Protein AF-A0A9D5JKQ1-F1 (afdb_monomer)

Structure (mmCIF, N/CA/C/O backbone):
data_AF-A0A9D5JKQ1-F1
#
_entry.id   AF-A0A9D5JKQ1-F1
#
loop_
_atom_site.group_PDB
_atom_site.id
_atom_site.type_symbol
_atom_site.label_atom_id
_atom_site.label_alt_id
_atom_site.label_comp_id
_atom_site.label_asym_id
_atom_site.label_entity_id
_atom_site.label_seq_id
_atom_site.pdbx_PDB_ins_code
_atom_site.Cartn_x
_atom_site.Cartn_y
_atom_site.Cartn_z
_atom_site.occupancy
_atom_site.B_iso_or_equiv
_atom_site.auth_seq_id
_atom_site.auth_comp_id
_atom_site.auth_asym_id
_atom_site.auth_atom_id
_atom_site.pdbx_PDB_model_num
ATOM 1 N N . MET A 1 1 ? 30.388 3.862 -1.740 1.00 36.59 1 MET A N 1
ATOM 2 C CA . MET A 1 1 ? 30.230 2.813 -0.712 1.00 36.59 1 MET A CA 1
ATOM 3 C C . MET A 1 1 ? 28.826 2.248 -0.874 1.00 36.59 1 MET A C 1
ATOM 5 O O . MET A 1 1 ? 27.872 2.961 -0.604 1.00 36.59 1 MET A O 1
ATOM 9 N N . TYR A 1 2 ? 28.696 1.065 -1.478 1.00 54.53 2 TYR A N 1
ATOM 10 C CA . TYR A 1 2 ? 27.410 0.386 -1.681 1.00 54.53 2 TYR A CA 1
ATOM 11 C C . TYR A 1 2 ? 27.122 -0.502 -0.473 1.00 54.53 2 TYR A C 1
ATOM 13 O O . TYR A 1 2 ? 27.915 -1.402 -0.204 1.00 54.53 2 TYR A O 1
ATOM 21 N N . THR A 1 3 ? 25.994 -0.259 0.199 1.00 45.28 3 THR A N 1
ATOM 22 C CA . THR A 1 3 ? 25.437 -1.121 1.252 1.00 45.28 3 THR A CA 1
ATOM 23 C C . THR A 1 3 ? 23.950 -0.782 1.445 1.00 45.28 3 THR A C 1
ATOM 25 O O . THR A 1 3 ? 23.634 0.404 1.515 1.00 45.28 3 THR A O 1
ATOM 28 N N . PR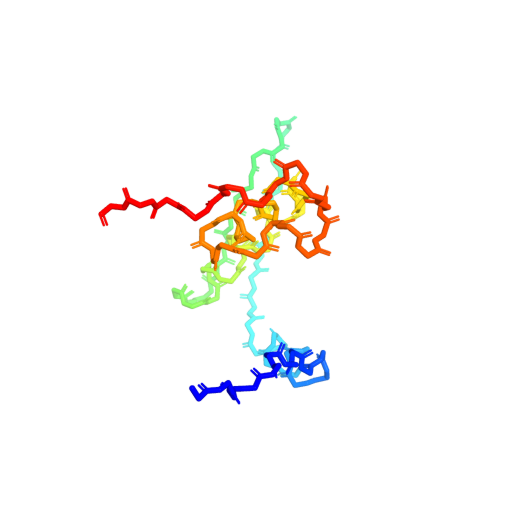O A 1 4 ? 23.044 -1.745 1.688 1.00 54.72 4 PRO A N 1
ATOM 29 C CA . PRO A 1 4 ? 22.889 -3.064 1.079 1.00 54.72 4 PRO A CA 1
ATOM 30 C C . PRO A 1 4 ? 21.463 -3.246 0.500 1.00 54.72 4 PRO A C 1
ATOM 32 O O . PRO A 1 4 ? 20.598 -2.379 0.620 1.00 54.72 4 PRO A O 1
ATOM 35 N N . ALA A 1 5 ? 21.207 -4.404 -0.114 1.00 55.56 5 ALA A N 1
ATOM 36 C CA . ALA A 1 5 ? 19.883 -4.828 -0.556 1.00 55.56 5 ALA A CA 1
ATOM 37 C C . ALA A 1 5 ? 18.827 -4.628 0.547 1.00 55.56 5 ALA A C 1
ATOM 39 O O . ALA A 1 5 ? 18.918 -5.224 1.621 1.00 55.56 5 ALA A O 1
ATOM 40 N N . ARG A 1 6 ? 17.807 -3.813 0.254 1.00 60.75 6 ARG A N 1
ATOM 41 C CA . ARG A 1 6 ? 16.586 -3.702 1.056 1.00 60.75 6 ARG A CA 1
ATOM 42 C C . ARG A 1 6 ? 15.796 -5.003 0.895 1.00 60.75 6 ARG A C 1
ATOM 44 O O . ARG A 1 6 ? 14.866 -5.086 0.099 1.00 60.75 6 ARG A O 1
ATOM 51 N N . ILE A 1 7 ? 16.232 -6.058 1.581 1.00 56.09 7 ILE A N 1
ATOM 52 C CA . ILE A 1 7 ? 15.471 -7.301 1.653 1.00 56.09 7 ILE A CA 1
ATOM 53 C C . ILE A 1 7 ? 14.316 -7.044 2.609 1.00 56.09 7 ILE A C 1
ATOM 55 O O . ILE A 1 7 ? 14.474 -6.991 3.825 1.00 56.09 7 ILE A O 1
ATOM 59 N N . HI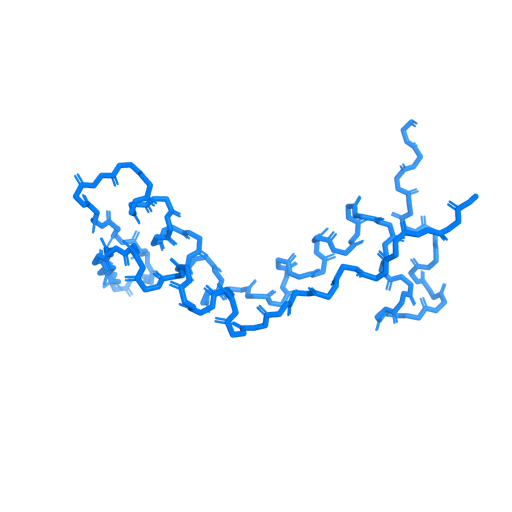S A 1 8 ? 13.154 -6.818 2.013 1.00 69.06 8 HIS A N 1
ATOM 60 C CA . HIS A 1 8 ? 11.876 -6.843 2.691 1.00 69.06 8 HIS A CA 1
ATOM 61 C C . HIS A 1 8 ? 11.597 -8.292 3.087 1.00 69.06 8 HIS A C 1
ATOM 63 O O . HIS A 1 8 ? 11.124 -9.072 2.261 1.00 69.06 8 HIS A O 1
ATOM 69 N N . ASP A 1 9 ? 11.955 -8.679 4.316 1.00 85.19 9 ASP A N 1
ATOM 70 C CA . ASP A 1 9 ? 11.532 -9.977 4.833 1.00 85.19 9 ASP A CA 1
ATOM 71 C C . ASP A 1 9 ? 10.007 -9.988 4.913 1.00 85.19 9 ASP A C 1
ATOM 73 O O . ASP A 1 9 ? 9.398 -9.272 5.713 1.00 85.19 9 ASP A O 1
ATOM 77 N N . LYS A 1 10 ? 9.402 -10.807 4.054 1.00 83.88 10 LYS A N 1
ATOM 78 C CA . LYS A 1 10 ? 7.956 -10.955 3.987 1.00 83.88 10 LYS A CA 1
ATOM 79 C C . LYS A 1 10 ? 7.404 -11.387 5.344 1.00 83.88 10 LYS A C 1
ATOM 81 O O . LYS A 1 10 ? 6.385 -10.857 5.763 1.00 83.88 10 LYS A O 1
ATOM 86 N N . SER A 1 11 ? 8.099 -12.277 6.059 1.00 86.00 11 SER A N 1
ATOM 87 C CA . SER A 1 11 ? 7.605 -12.806 7.335 1.00 86.00 11 SER A CA 1
ATOM 88 C C . SER A 1 11 ? 7.468 -11.710 8.400 1.00 86.00 11 SER A C 1
ATOM 90 O O . SER A 1 11 ? 6.448 -11.626 9.085 1.00 86.00 11 SER A O 1
ATOM 92 N N . ALA A 1 12 ? 8.453 -10.810 8.485 1.00 87.25 12 ALA A N 1
ATOM 93 C CA . ALA A 1 12 ? 8.433 -9.670 9.395 1.00 87.25 12 ALA A CA 1
ATOM 94 C C . ALA A 1 12 ? 7.371 -8.621 9.016 1.00 87.25 12 ALA A C 1
ATOM 96 O O . ALA A 1 12 ? 6.759 -8.008 9.898 1.00 87.25 12 ALA A O 1
ATOM 97 N N . ILE A 1 13 ? 7.139 -8.414 7.716 1.00 85.44 13 ILE A N 1
ATOM 98 C CA . ILE A 1 13 ? 6.097 -7.507 7.216 1.00 85.44 13 ILE A CA 1
ATOM 99 C C . ILE A 1 13 ? 4.713 -8.072 7.527 1.00 85.44 13 ILE A C 1
ATOM 101 O O . ILE A 1 13 ? 3.900 -7.356 8.105 1.00 85.44 13 ILE A O 1
ATOM 105 N N . ASP A 1 14 ? 4.477 -9.353 7.239 1.00 87.12 14 ASP A N 1
ATOM 106 C CA . ASP A 1 14 ? 3.214 -10.036 7.527 1.00 87.12 14 ASP A CA 1
ATOM 107 C C . ASP A 1 14 ? 2.909 -9.986 9.036 1.00 87.12 14 ASP A C 1
ATOM 109 O O . ASP A 1 14 ? 1.811 -9.606 9.442 1.00 87.12 14 ASP A O 1
ATOM 113 N N . ALA A 1 15 ? 3.904 -10.248 9.891 1.00 88.56 15 ALA A N 1
ATOM 114 C CA . ALA A 1 15 ? 3.756 -10.150 11.347 1.00 88.56 15 ALA A CA 1
ATOM 115 C C . ALA A 1 15 ? 3.433 -8.726 11.841 1.00 88.56 15 ALA A C 1
ATOM 117 O O . ALA A 1 15 ? 2.800 -8.549 12.884 1.00 88.56 15 ALA A O 1
ATOM 118 N N . THR A 1 16 ? 3.877 -7.697 11.115 1.00 87.56 16 THR A N 1
ATOM 119 C CA . THR A 1 16 ? 3.567 -6.299 11.437 1.00 87.56 16 THR A CA 1
ATOM 120 C C 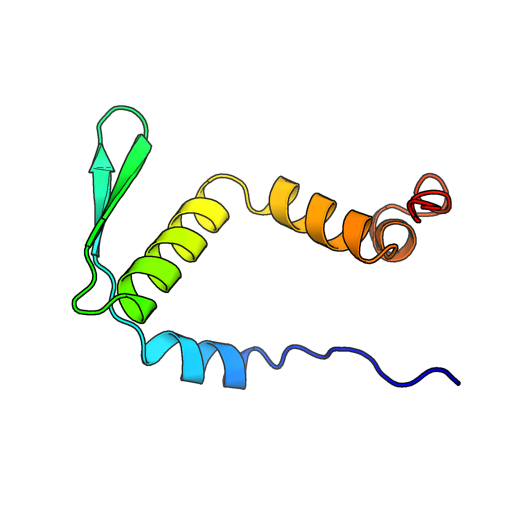. THR A 1 16 ? 2.191 -5.899 10.910 1.00 87.56 16 THR A C 1
ATOM 122 O O . THR A 1 16 ? 1.465 -5.202 11.612 1.00 87.56 16 THR A O 1
ATOM 125 N N . ALA A 1 17 ? 1.807 -6.378 9.726 1.00 87.50 17 ALA A N 1
ATOM 126 C CA . ALA A 1 17 ? 0.520 -6.102 9.094 1.00 87.50 17 ALA A CA 1
ATOM 127 C C . ALA A 1 17 ? -0.665 -6.594 9.940 1.00 87.50 17 ALA A C 1
ATOM 129 O O . ALA A 1 17 ? -1.652 -5.880 10.067 1.00 87.50 17 ALA A O 1
ATOM 130 N N . VAL A 1 18 ? -0.531 -7.752 10.601 1.00 89.56 18 VAL A N 1
ATOM 131 C CA . VAL A 1 18 ? -1.563 -8.327 11.494 1.00 89.56 18 VAL A CA 1
ATOM 132 C C . VAL A 1 18 ? -1.921 -7.410 12.676 1.00 89.56 18 VAL A C 1
ATOM 134 O O . VAL A 1 18 ? -2.955 -7.594 13.312 1.00 89.56 18 VAL A O 1
ATOM 137 N N . LYS A 1 19 ? -1.088 -6.411 12.995 1.00 91.44 19 LYS A N 1
ATOM 138 C CA . LYS A 1 19 ? -1.358 -5.462 14.085 1.00 91.44 19 LYS A CA 1
ATOM 139 C C . LYS A 1 19 ? -2.409 -4.411 13.734 1.00 91.44 19 LYS A C 1
ATOM 141 O O . LYS A 1 19 ? -2.916 -3.781 14.657 1.00 91.44 19 LYS A O 1
ATOM 146 N N . TYR A 1 20 ? -2.681 -4.199 12.449 1.00 92.75 20 TYR A N 1
ATOM 147 C CA . TYR A 1 20 ? -3.616 -3.185 11.978 1.00 92.75 20 TYR A CA 1
ATOM 148 C C . TYR A 1 20 ? -4.949 -3.828 11.607 1.00 92.75 20 TYR A C 1
ATOM 150 O O . TYR A 1 20 ? -4.974 -4.878 10.965 1.00 92.75 20 TYR A O 1
ATOM 158 N N . ASP A 1 21 ? -6.050 -3.185 11.987 1.00 93.75 21 ASP A N 1
ATOM 159 C CA . ASP A 1 21 ? -7.403 -3.673 11.695 1.00 93.75 21 ASP A CA 1
ATOM 160 C C . ASP A 1 21 ? -8.245 -2.588 11.019 1.00 93.75 21 ASP A C 1
ATOM 162 O O . ASP A 1 21 ? -8.637 -1.595 11.637 1.00 93.75 21 ASP A O 1
ATOM 166 N N . ALA A 1 22 ? -8.516 -2.781 9.728 1.00 94.00 22 ALA A N 1
ATOM 167 C CA . ALA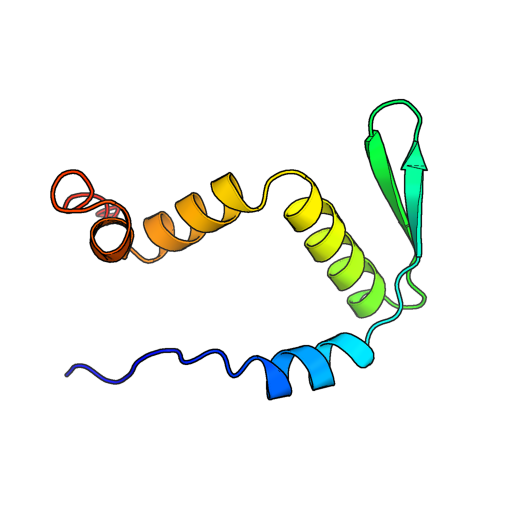 A 1 22 ? -9.266 -1.844 8.905 1.00 94.00 22 ALA A CA 1
ATOM 168 C C . ALA A 1 22 ? -10.374 -2.560 8.135 1.00 94.00 22 ALA A C 1
ATOM 170 O O . ALA A 1 22 ? -10.149 -3.563 7.456 1.00 94.00 22 ALA A O 1
ATOM 171 N N . ARG A 1 23 ? -11.579 -1.993 8.179 1.00 95.62 23 ARG A N 1
ATOM 172 C CA . ARG A 1 23 ? -12.721 -2.450 7.393 1.00 95.62 23 ARG A CA 1
ATOM 173 C C . ARG A 1 23 ? -12.840 -1.613 6.128 1.00 95.62 23 ARG A C 1
ATOM 175 O O . ARG A 1 23 ? -13.041 -0.404 6.204 1.00 95.62 23 ARG A O 1
ATOM 182 N N . ILE A 1 24 ? -12.783 -2.268 4.974 1.00 95.62 24 ILE A N 1
ATOM 183 C CA . ILE A 1 24 ? -12.911 -1.629 3.661 1.00 95.62 24 ILE A CA 1
ATOM 184 C C . ILE A 1 24 ? -14.243 -2.056 3.044 1.00 95.62 24 ILE A C 1
ATOM 186 O O . ILE A 1 24 ? -14.539 -3.246 2.948 1.00 95.62 24 ILE A O 1
ATOM 190 N N . ILE A 1 25 ? -15.067 -1.087 2.653 1.00 95.38 25 ILE A N 1
ATOM 191 C CA . ILE A 1 25 ? -16.339 -1.310 1.963 1.00 95.38 25 ILE A CA 1
ATOM 192 C C . ILE A 1 25 ? -16.233 -0.666 0.584 1.00 95.38 25 ILE A C 1
ATOM 194 O O . ILE A 1 25 ? -16.014 0.537 0.483 1.00 95.38 25 ILE A O 1
ATOM 198 N N . ARG A 1 26 ? -16.379 -1.466 -0.472 1.00 94.50 26 ARG A N 1
ATOM 199 C CA . ARG A 1 26 ? -16.389 -0.991 -1.861 1.00 94.50 26 ARG A CA 1
ATOM 200 C C . ARG A 1 26 ? -17.816 -0.629 -2.261 1.00 94.50 26 ARG A C 1
ATOM 202 O O . ARG A 1 26 ? -18.739 -1.400 -1.992 1.00 94.50 26 ARG A O 1
ATOM 209 N N . ASP A 1 27 ? -17.995 0.528 -2.883 1.00 93.44 27 ASP A N 1
ATOM 210 C CA . ASP A 1 27 ? -19.280 0.915 -3.464 1.00 93.44 27 ASP A CA 1
ATOM 211 C C . ASP A 1 27 ? -19.487 0.330 -4.877 1.00 93.44 27 ASP A C 1
ATOM 213 O O . ASP A 1 27 ? -18.668 -0.436 -5.389 1.00 93.44 27 ASP A O 1
ATOM 217 N N . ALA A 1 28 ? -20.602 0.686 -5.522 1.00 93.56 28 ALA A N 1
ATOM 218 C CA . ALA A 1 28 ? -20.937 0.210 -6.866 1.00 93.56 28 ALA A CA 1
ATOM 219 C C . ALA A 1 28 ? -20.004 0.743 -7.974 1.00 93.56 28 ALA A C 1
ATOM 221 O O . ALA A 1 28 ? -19.985 0.186 -9.070 1.00 93.56 28 ALA A O 1
ATOM 222 N N . TRP A 1 29 ? -19.241 1.803 -7.701 1.00 90.06 29 TRP A N 1
ATOM 223 C CA . TRP A 1 29 ? -18.276 2.407 -8.621 1.00 90.06 29 TRP A CA 1
ATOM 224 C C . TRP A 1 29 ? -16.828 2.012 -8.293 1.00 90.06 29 TRP A C 1
ATOM 226 O O . TRP A 1 29 ? -15.903 2.491 -8.946 1.00 90.06 29 TRP A O 1
ATOM 236 N N . GLY A 1 30 ? -16.625 1.126 -7.312 1.00 86.88 30 GLY A N 1
ATOM 237 C CA . GLY A 1 30 ? -15.315 0.634 -6.887 1.00 86.88 30 GLY A CA 1
ATOM 238 C C . GLY A 1 30 ? -14.592 1.529 -5.876 1.00 86.88 30 GLY A C 1
ATOM 239 O O . GLY A 1 30 ? -13.478 1.192 -5.467 1.00 86.88 30 GLY A O 1
ATOM 240 N N . MET A 1 31 ? -15.207 2.627 -5.425 1.00 91.75 31 MET A N 1
ATOM 241 C CA . MET A 1 31 ? -14.609 3.526 -4.438 1.00 91.75 31 MET A CA 1
ATOM 242 C C . MET A 1 31 ? -14.553 2.844 -3.069 1.00 91.75 31 MET A C 1
ATOM 244 O O . MET A 1 31 ? -15.522 2.241 -2.602 1.00 91.75 31 MET A O 1
ATOM 248 N N . ALA A 1 32 ? -13.387 2.926 -2.429 1.00 95.06 32 ALA A N 1
ATOM 249 C CA . ALA A 1 32 ? -13.141 2.323 -1.129 1.00 95.06 32 ALA A CA 1
ATOM 250 C C . ALA A 1 32 ? -13.529 3.279 0.009 1.00 95.06 32 ALA A C 1
ATOM 252 O O . ALA A 1 32 ? -12.911 4.324 0.210 1.00 95.06 32 ALA A O 1
ATOM 253 N N . HIS A 1 33 ? -14.517 2.882 0.806 1.00 94.69 33 HIS A N 1
ATOM 254 C CA . HIS A 1 33 ? -14.817 3.481 2.102 1.00 94.69 33 HIS A CA 1
ATOM 255 C C . HIS A 1 33 ? -14.064 2.716 3.195 1.00 94.69 33 HIS A C 1
ATOM 257 O O . HIS A 1 33 ? -14.383 1.560 3.481 1.00 94.69 33 HIS A O 1
ATOM 263 N N . ILE A 1 34 ? -13.054 3.349 3.793 1.00 95.88 34 ILE A N 1
ATOM 264 C CA . ILE A 1 34 ? -12.167 2.724 4.783 1.00 95.88 34 ILE A CA 1
ATOM 265 C C . ILE A 1 34 ? -12.537 3.198 6.188 1.00 95.88 34 ILE A C 1
ATOM 267 O O . ILE A 1 34 ? -12.652 4.396 6.441 1.00 95.88 34 ILE A O 1
ATO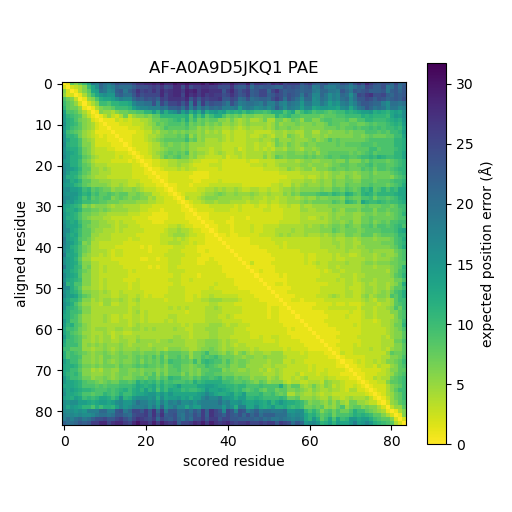M 271 N N . PHE A 1 35 ? -12.676 2.250 7.108 1.00 95.69 35 PHE A N 1
ATOM 272 C CA . PHE A 1 35 ? -12.978 2.492 8.513 1.00 95.69 35 PHE A CA 1
ATOM 273 C C . PHE A 1 35 ? -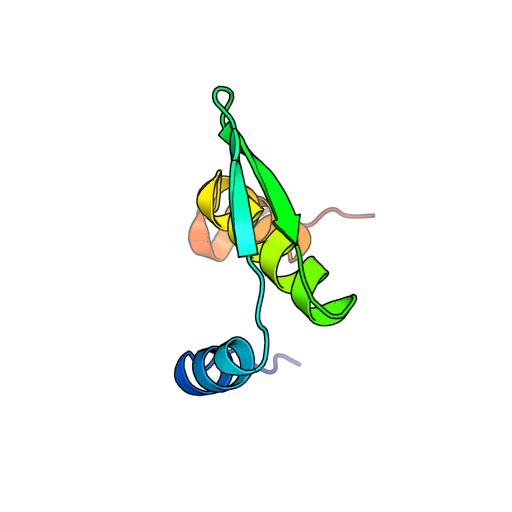11.951 1.771 9.388 1.00 95.69 35 PHE A C 1
ATOM 275 O O . PHE A 1 35 ? -11.902 0.542 9.395 1.00 95.69 35 PHE A O 1
ATOM 282 N N . GLY A 1 36 ? -11.149 2.522 10.139 1.00 94.25 36 GLY A N 1
ATOM 283 C CA . GLY A 1 36 ? -10.269 1.998 11.184 1.00 94.25 36 GLY A CA 1
ATOM 284 C C . GLY A 1 36 ? -10.641 2.567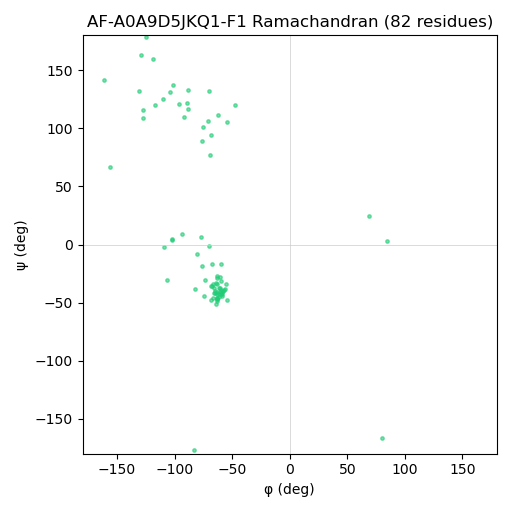 12.551 1.00 94.25 36 GLY A C 1
ATOM 285 O O . GLY A 1 36 ? -11.295 3.606 12.652 1.00 94.25 36 GLY A O 1
ATOM 286 N N . LYS A 1 37 ? -10.230 1.884 13.625 1.00 95.75 37 LYS A N 1
ATOM 287 C CA . LYS A 1 37 ? -10.421 2.386 14.998 1.00 95.75 37 LYS A CA 1
ATOM 288 C C . LYS A 1 37 ? -9.466 3.538 15.318 1.00 95.75 37 LYS A C 1
ATOM 290 O O . LYS A 1 37 ? -9.796 4.401 16.129 1.00 95.75 37 LYS A O 1
ATOM 295 N N . THR A 1 38 ? -8.285 3.526 14.707 1.00 95.62 38 THR A N 1
ATOM 296 C CA . THR A 1 38 ? -7.241 4.537 14.877 1.00 95.62 38 THR A CA 1
ATOM 297 C C . THR A 1 38 ? -6.742 5.047 13.520 1.00 95.62 38 THR A C 1
ATOM 299 O O . THR A 1 38 ? -6.964 4.410 12.483 1.00 95.62 38 THR A O 1
ATOM 302 N N . ASP A 1 39 ? -6.059 6.195 13.505 1.00 94.69 39 ASP A N 1
ATOM 303 C CA . ASP A 1 39 ? -5.478 6.755 12.275 1.00 94.69 39 ASP A CA 1
ATOM 304 C C . ASP A 1 39 ? -4.466 5.802 11.605 1.00 94.69 39 ASP A C 1
ATOM 306 O O . ASP A 1 39 ? -4.521 5.668 10.377 1.00 94.69 39 ASP A O 1
ATOM 310 N N . PRO A 1 40 ? -3.585 5.086 12.346 1.00 94.56 40 PRO A N 1
ATOM 311 C CA . PRO A 1 40 ? -2.719 4.065 11.755 1.00 94.56 40 PRO A CA 1
ATOM 312 C C . PRO A 1 40 ? -3.484 2.939 11.056 1.00 94.56 40 PRO A C 1
ATOM 314 O O . PRO A 1 40 ? -3.117 2.566 9.944 1.00 94.56 40 PRO A O 1
ATOM 317 N N . ASP A 1 41 ? -4.565 2.441 11.661 1.00 94.19 41 ASP A N 1
ATOM 318 C CA . ASP A 1 41 ? -5.394 1.389 11.064 1.00 94.19 41 ASP A CA 1
ATOM 319 C C . ASP A 1 41 ? -6.046 1.870 9.763 1.00 94.19 41 ASP A C 1
ATOM 321 O O . ASP A 1 41 ? -5.978 1.214 8.724 1.00 94.19 41 ASP A O 1
ATOM 325 N N . THR A 1 42 ? -6.631 3.070 9.796 1.00 95.31 42 THR A N 1
ATOM 326 C CA . THR A 1 42 ? -7.289 3.666 8.626 1.00 95.31 42 THR A CA 1
ATOM 327 C C . THR A 1 42 ? -6.285 3.920 7.498 1.00 95.31 42 THR A C 1
ATOM 329 O O . THR A 1 42 ? -6.564 3.629 6.335 1.00 95.31 42 THR A O 1
ATOM 332 N N . SER A 1 43 ? -5.083 4.396 7.834 1.00 95.06 43 SER A N 1
ATOM 333 C CA . SER A 1 43 ? -4.000 4.625 6.869 1.00 95.06 43 SER A CA 1
ATOM 334 C C . SER A 1 43 ? -3.501 3.319 6.244 1.00 95.06 43 SER A C 1
ATOM 336 O O . SER A 1 43 ? -3.212 3.278 5.047 1.00 95.06 43 SER A O 1
ATOM 338 N N . PHE A 1 44 ? -3.438 2.239 7.029 1.00 94.31 44 PHE A N 1
ATOM 339 C CA . PHE A 1 44 ? -3.104 0.909 6.524 1.00 94.31 44 PHE A CA 1
ATOM 340 C C . PHE A 1 44 ? -4.155 0.411 5.520 1.00 94.31 44 PHE A C 1
ATOM 342 O O . PHE A 1 44 ? -3.797 -0.010 4.419 1.00 94.31 44 PHE A O 1
ATOM 349 N N . GLY A 1 45 ? -5.449 0.541 5.840 1.00 94.25 45 GLY A N 1
ATOM 350 C CA . GLY A 1 45 ? -6.542 0.178 4.928 1.00 94.25 45 GLY A CA 1
ATOM 351 C C . GLY A 1 45 ? -6.575 1.009 3.636 1.00 94.25 45 GLY A C 1
ATOM 352 O O . GLY A 1 45 ? -6.880 0.484 2.562 1.00 94.25 45 GLY A O 1
ATOM 353 N N . LEU A 1 46 ? -6.196 2.289 3.708 1.00 95.00 46 LEU A N 1
ATOM 354 C CA . LEU A 1 46 ? -6.027 3.142 2.529 1.00 95.00 46 LEU A CA 1
ATOM 355 C C . LEU A 1 46 ? -4.910 2.635 1.615 1.00 95.00 46 LEU A C 1
ATOM 357 O O . LEU A 1 46 ? -5.111 2.500 0.412 1.00 95.00 46 LEU A O 1
ATOM 361 N N . GLY A 1 47 ? -3.741 2.325 2.178 1.00 94.06 47 GLY A N 1
ATOM 362 C CA . GLY A 1 47 ? -2.637 1.758 1.404 1.00 94.06 47 GLY A CA 1
ATOM 363 C C . GLY A 1 47 ? -3.005 0.416 0.769 1.00 94.06 47 GLY A C 1
ATOM 364 O O . GLY A 1 47 ? -2.680 0.180 -0.393 1.00 94.06 47 GLY A O 1
ATOM 365 N N . TYR A 1 48 ? -3.722 -0.436 1.508 1.00 93.69 48 TYR A N 1
ATOM 366 C CA . TYR A 1 48 ? -4.155 -1.747 1.028 1.00 93.69 48 TYR A CA 1
ATOM 367 C C . TYR A 1 48 ? -5.134 -1.642 -0.148 1.00 93.69 48 TYR A C 1
ATOM 369 O O . TYR A 1 48 ? -4.875 -2.218 -1.199 1.00 93.69 48 TYR A O 1
ATOM 377 N N . SER A 1 49 ? -6.203 -0.850 -0.016 1.00 95.31 49 SER A N 1
ATOM 378 C CA . SER A 1 49 ? -7.173 -0.641 -1.107 1.00 95.31 49 SER A CA 1
ATOM 379 C C . SER A 1 49 ? -6.540 -0.035 -2.363 1.00 95.31 49 SER A C 1
ATOM 381 O O . SER A 1 49 ? -6.840 -0.472 -3.470 1.00 95.31 49 SER A O 1
ATOM 383 N N . HIS A 1 50 ? -5.606 0.908 -2.207 1.00 94.31 50 HIS A N 1
ATOM 384 C CA . HIS A 1 50 ? -4.873 1.487 -3.336 1.00 94.31 50 HIS A CA 1
ATOM 385 C C . HIS A 1 50 ? -3.989 0.440 -4.039 1.00 94.31 50 HIS A C 1
ATOM 387 O O . HIS A 1 50 ? -3.922 0.399 -5.266 1.00 94.31 50 HIS A O 1
ATOM 393 N N . ALA A 1 51 ? -3.329 -0.436 -3.274 1.00 94.00 51 ALA A N 1
ATOM 394 C CA . ALA A 1 51 ? -2.532 -1.523 -3.834 1.00 94.00 51 ALA A CA 1
ATOM 395 C C . ALA A 1 51 ? -3.391 -2.580 -4.549 1.00 94.00 51 ALA A C 1
ATOM 397 O O . ALA A 1 51 ? -2.956 -3.110 -5.568 1.00 94.00 51 ALA A O 1
ATOM 398 N N . GLU A 1 52 ? -4.596 -2.875 -4.056 1.00 92.62 52 GLU A N 1
ATOM 399 C CA . GLU A 1 52 ? -5.538 -3.753 -4.760 1.00 92.62 52 GLU A CA 1
ATOM 400 C C . GLU A 1 52 ? -5.955 -3.192 -6.126 1.00 92.62 52 GLU A C 1
ATOM 402 O O . GLU A 1 52 ? -6.095 -3.964 -7.073 1.00 92.62 52 GLU A O 1
ATOM 407 N N . ASP A 1 53 ? -6.133 -1.871 -6.231 1.00 94.00 53 ASP A N 1
ATOM 408 C CA . ASP A 1 53 ? -6.646 -1.232 -7.447 1.00 94.00 53 ASP A CA 1
ATOM 409 C C . ASP A 1 53 ? -5.605 -1.182 -8.570 1.00 94.00 53 ASP A C 1
ATOM 411 O O . ASP A 1 53 ? -5.925 -1.483 -9.720 1.00 94.00 53 ASP A O 1
ATOM 415 N N . ASP A 1 54 ? -4.359 -0.812 -8.257 1.00 95.00 54 ASP A N 1
ATOM 416 C CA . ASP A 1 54 ? -3.297 -0.725 -9.264 1.00 95.00 54 ASP A CA 1
ATOM 417 C C . ASP A 1 54 ? -1.885 -0.861 -8.672 1.00 95.00 54 ASP A C 1
ATOM 419 O O . ASP A 1 54 ? -1.055 0.057 -8.691 1.00 95.00 54 ASP A O 1
ATOM 423 N N . TRP A 1 55 ? -1.575 -2.054 -8.157 1.00 94.06 55 TRP A N 1
ATOM 424 C CA . TRP A 1 55 ? -0.227 -2.355 -7.668 1.00 94.06 55 TRP A CA 1
ATOM 425 C C . TRP A 1 55 ? 0.861 -2.140 -8.730 1.00 94.06 55 TRP A C 1
ATOM 427 O O . TRP A 1 55 ? 1.961 -1.680 -8.411 1.00 94.06 55 TRP A O 1
ATOM 437 N N . ALA A 1 56 ? 0.583 -2.476 -9.993 1.00 93.31 56 ALA A N 1
ATOM 438 C CA . ALA A 1 56 ? 1.581 -2.439 -11.057 1.00 93.31 56 ALA A CA 1
ATOM 439 C C . ALA A 1 56 ? 2.095 -1.012 -11.288 1.00 93.31 56 ALA A C 1
ATOM 441 O O . ALA A 1 56 ? 3.311 -0.794 -11.334 1.00 93.31 56 ALA A O 1
ATOM 442 N N . THR A 1 57 ? 1.188 -0.038 -11.358 1.00 92.88 57 THR A N 1
ATOM 443 C CA . THR A 1 57 ? 1.551 1.371 -11.518 1.00 92.88 57 THR A CA 1
ATOM 444 C C . THR A 1 57 ? 2.278 1.903 -10.290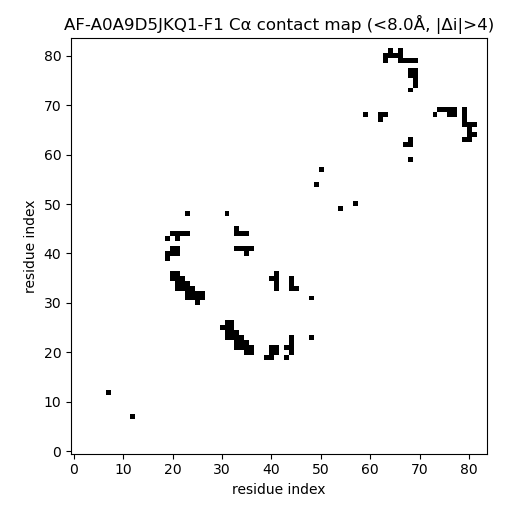 1.00 92.88 57 THR A C 1
ATOM 446 O O . THR A 1 57 ? 3.341 2.514 -10.435 1.00 92.88 57 THR A O 1
ATOM 449 N N . ILE A 1 58 ? 1.783 1.620 -9.078 1.00 92.75 58 ILE A N 1
ATOM 450 C CA . ILE A 1 58 ? 2.448 2.033 -7.828 1.00 92.75 58 ILE A CA 1
ATOM 451 C C . ILE A 1 58 ? 3.894 1.535 -7.809 1.00 92.75 58 ILE A C 1
ATOM 453 O O . ILE A 1 58 ? 4.824 2.301 -7.547 1.00 92.75 58 ILE A O 1
ATOM 457 N N . GLN A 1 59 ? 4.102 0.261 -8.138 1.00 91.00 59 GLN A N 1
ATOM 458 C CA . GLN A 1 59 ? 5.422 -0.350 -8.145 1.00 91.00 59 GLN A CA 1
ATOM 459 C C . GLN A 1 59 ? 6.365 0.339 -9.148 1.00 91.00 59 GLN A C 1
ATOM 461 O O . GLN A 1 59 ? 7.522 0.607 -8.815 1.00 91.00 59 GLN A O 1
ATOM 466 N N . ILE A 1 60 ? 5.882 0.666 -10.351 1.00 90.44 60 ILE A N 1
ATOM 467 C CA . ILE A 1 60 ? 6.662 1.386 -11.370 1.00 90.44 60 ILE A CA 1
ATOM 468 C C . ILE A 1 60 ? 7.075 2.773 -10.863 1.00 90.44 60 ILE A C 1
ATOM 470 O O . ILE A 1 60 ? 8.242 3.148 -10.989 1.00 90.44 60 ILE A O 1
ATOM 474 N N . PHE A 1 61 ? 6.155 3.520 -10.251 1.00 89.38 61 PHE A N 1
ATOM 475 C CA . PHE A 1 61 ? 6.454 4.851 -9.722 1.00 89.38 61 PHE A CA 1
ATOM 476 C C . PHE A 1 61 ? 7.445 4.810 -8.560 1.00 89.38 61 PHE A C 1
ATOM 478 O O . PHE A 1 61 ? 8.381 5.608 -8.530 1.00 89.38 61 PHE A O 1
ATOM 485 N N . VAL A 1 62 ? 7.303 3.858 -7.634 1.00 89.19 62 VAL A N 1
ATOM 486 C CA . VAL A 1 62 ? 8.257 3.685 -6.527 1.00 89.19 62 VAL A CA 1
ATOM 487 C C . VAL A 1 62 ? 9.665 3.403 -7.060 1.00 89.19 62 VAL A C 1
ATOM 489 O O . VAL A 1 62 ? 10.631 3.995 -6.578 1.00 89.19 62 VAL A O 1
ATOM 492 N N . GLN A 1 63 ? 9.791 2.548 -8.079 1.00 87.19 63 GLN A N 1
ATOM 493 C CA . GLN A 1 63 ? 11.074 2.252 -8.723 1.00 87.19 63 GLN A CA 1
ATOM 494 C C . GLN A 1 63 ? 11.659 3.478 -9.436 1.00 87.19 63 GLN A C 1
ATOM 496 O O . GLN A 1 63 ? 12.856 3.741 -9.305 1.00 87.19 63 GLN A O 1
ATOM 501 N N . ALA A 1 64 ? 10.827 4.250 -10.141 1.00 87.06 64 ALA A N 1
ATOM 502 C CA . ALA A 1 64 ? 11.243 5.470 -10.830 1.00 87.06 64 ALA A CA 1
ATOM 503 C C . ALA A 1 64 ? 11.745 6.544 -9.866 1.00 87.06 64 ALA A C 1
ATOM 505 O O . ALA A 1 64 ? 12.828 7.088 -10.067 1.00 87.06 64 ALA A O 1
ATOM 506 N N . LEU A 1 65 ? 11.021 6.782 -8.772 1.00 85.94 65 LEU A N 1
ATOM 507 C CA . LEU A 1 65 ? 11.420 7.739 -7.738 1.00 85.94 65 LEU A CA 1
ATOM 508 C C . LEU A 1 65 ? 12.717 7.327 -7.029 1.00 85.94 65 LEU A C 1
ATOM 510 O O . LEU A 1 65 ? 13.512 8.182 -6.650 1.00 85.94 65 LEU A O 1
ATOM 514 N N . GLN A 1 66 ? 12.961 6.024 -6.872 1.00 84.62 66 GLN A N 1
ATOM 515 C CA . GLN A 1 66 ? 14.212 5.506 -6.307 1.00 84.62 66 GLN A CA 1
ATOM 516 C C . GLN A 1 66 ? 15.363 5.457 -7.332 1.00 84.62 66 GLN A C 1
ATOM 518 O O . GLN A 1 66 ? 16.514 5.219 -6.960 1.00 84.62 66 GLN A O 1
ATOM 523 N N . GLY A 1 67 ? 15.088 5.706 -8.618 1.00 85.81 67 GLY A N 1
ATOM 524 C CA . GLY A 1 67 ? 16.062 5.587 -9.704 1.00 85.81 67 GLY A CA 1
ATOM 525 C C . GLY A 1 67 ? 16.487 4.142 -9.984 1.00 85.81 67 GLY A C 1
ATOM 526 O O . GLY A 1 67 ? 17.588 3.913 -10.483 1.00 85.81 67 GLY A O 1
ATOM 527 N N . GLU A 1 68 ? 15.644 3.166 -9.638 1.00 85.75 68 GLU A N 1
ATOM 528 C CA . GLU A 1 68 ? 15.899 1.732 -9.811 1.00 85.75 68 GLU A CA 1
ATOM 529 C C . GLU A 1 68 ? 15.164 1.124 -11.017 1.00 85.75 68 GLU A C 1
ATOM 531 O O . GLU A 1 68 ? 15.268 -0.080 -11.251 1.00 85.75 68 GLU A O 1
ATOM 536 N N . SER A 1 69 ? 14.450 1.912 -11.828 1.00 86.19 69 SER A N 1
ATOM 537 C CA . SER A 1 69 ? 13.641 1.388 -12.945 1.00 86.19 69 SER A CA 1
ATOM 538 C C . SER A 1 69 ? 14.441 0.528 -13.922 1.00 86.19 69 SER A C 1
ATOM 540 O O . SER A 1 69 ? 13.932 -0.465 -14.434 1.00 86.19 69 SER A O 1
ATOM 542 N N . ALA A 1 70 ? 15.721 0.847 -14.139 1.00 87.19 70 ALA A N 1
ATOM 543 C CA . ALA A 1 70 ? 16.610 0.079 -15.012 1.00 87.19 70 ALA A CA 1
ATOM 544 C C . ALA A 1 70 ? 16.800 -1.382 -14.568 1.00 87.19 70 ALA A C 1
ATOM 546 O O . ALA A 1 70 ? 17.033 -2.253 -15.406 1.00 87.19 70 ALA A O 1
ATOM 547 N N . ARG A 1 71 ? 16.678 -1.661 -13.261 1.00 85.75 71 ARG A N 1
ATOM 548 C CA . ARG A 1 71 ? 16.789 -3.011 -12.694 1.00 85.75 71 ARG A CA 1
ATOM 549 C C . ARG A 1 71 ? 15.643 -3.918 -13.143 1.00 85.75 71 ARG A C 1
ATOM 551 O O 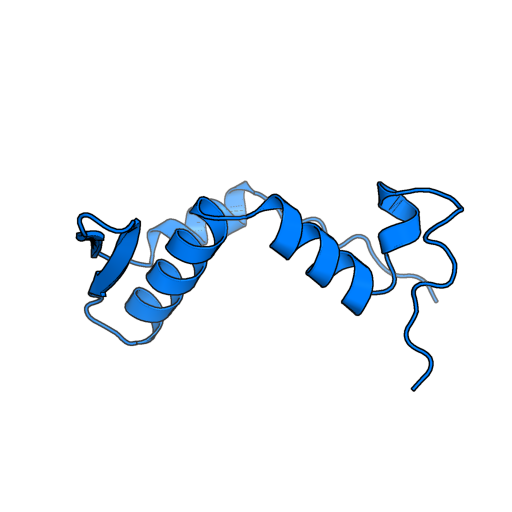. ARG A 1 71 ? 15.864 -5.112 -13.316 1.00 85.75 71 ARG A O 1
ATOM 558 N N . TYR A 1 72 ? 14.446 -3.362 -13.323 1.00 85.56 72 TYR A N 1
ATOM 559 C CA . TYR A 1 72 ? 13.230 -4.127 -13.618 1.00 85.56 72 TYR A CA 1
ATOM 560 C C . TYR A 1 72 ? 12.769 -3.980 -15.075 1.00 85.56 72 TYR A C 1
ATOM 562 O O . TYR A 1 72 ? 12.212 -4.918 -15.633 1.00 85.56 72 TYR A O 1
ATOM 570 N N . GLN A 1 73 ? 13.033 -2.833 -15.709 1.00 85.94 73 GLN A N 1
ATOM 571 C CA . GLN A 1 73 ? 12.579 -2.497 -17.068 1.00 85.94 73 GLN A CA 1
ATOM 572 C C . GLN A 1 73 ? 13.723 -2.471 -18.102 1.00 85.94 73 GLN A C 1
ATOM 574 O O . GLN A 1 73 ? 13.499 -2.253 -19.292 1.00 85.94 73 GLN A O 1
ATOM 579 N N . GLY A 1 74 ? 14.967 -2.709 -17.673 1.00 85.75 74 GLY A N 1
ATOM 580 C CA . GLY A 1 74 ? 16.131 -2.811 -18.551 1.00 85.75 74 GLY A CA 1
ATOM 581 C C . GLY A 1 74 ? 16.722 -1.466 -18.991 1.00 85.75 74 GLY A C 1
ATOM 582 O O . GLY A 1 74 ? 16.437 -0.404 -18.438 1.00 85.75 74 GLY A O 1
ATOM 583 N N . LYS A 1 75 ? 17.597 -1.515 -20.006 1.00 84.94 75 LYS A N 1
ATOM 584 C CA . LYS A 1 75 ? 18.470 -0.390 -20.403 1.00 84.94 75 LYS A CA 1
ATOM 585 C C . LYS A 1 75 ? 17.715 0.880 -20.807 1.00 84.94 75 LYS A C 1
ATOM 587 O O . LYS A 1 75 ? 18.223 1.970 -20.573 1.00 84.94 75 LYS A O 1
ATOM 592 N N . ALA A 1 76 ? 16.520 0.751 -21.382 1.00 84.44 76 ALA A N 1
ATOM 593 C CA . ALA A 1 76 ? 15.709 1.900 -21.791 1.00 84.44 76 ALA A CA 1
ATOM 594 C C . ALA A 1 76 ? 15.285 2.777 -20.599 1.00 84.44 76 ALA A C 1
ATOM 596 O O . ALA A 1 76 ? 15.122 3.982 -20.754 1.00 84.44 76 ALA A O 1
ATOM 597 N N . ALA A 1 77 ? 15.182 2.192 -19.402 1.00 82.62 77 ALA A N 1
ATOM 598 C CA . ALA A 1 77 ? 14.846 2.894 -18.169 1.00 82.62 77 ALA A CA 1
ATOM 599 C C . ALA A 1 77 ? 16.085 3.349 -17.367 1.00 82.62 77 ALA A C 1
ATOM 601 O O . ALA A 1 77 ? 15.951 3.823 -16.242 1.00 82.62 77 ALA A O 1
ATOM 602 N N . ALA A 1 78 ? 17.299 3.247 -17.926 1.00 76.44 78 ALA A N 1
ATOM 603 C CA . ALA A 1 78 ? 18.530 3.759 -17.315 1.00 76.44 78 ALA A CA 1
ATOM 604 C C . ALA A 1 78 ? 18.537 5.272 -17.005 1.00 76.44 78 ALA A C 1
ATOM 606 O O . ALA A 1 78 ? 19.015 5.630 -15.929 1.00 76.44 78 ALA A O 1
ATOM 607 N N . PRO A 1 79 ? 18.004 6.173 -17.857 1.00 77.19 79 PRO A N 1
ATOM 608 C CA . PRO A 1 79 ? 18.053 7.610 -17.580 1.00 77.19 79 PRO A CA 1
ATOM 609 C C . PRO A 1 79 ? 17.026 8.077 -16.532 1.00 77.19 79 PRO A C 1
ATOM 611 O O . PRO A 1 79 ? 16.903 9.272 -16.302 1.00 77.19 79 PRO A O 1
ATOM 614 N N . CYS A 1 80 ? 16.284 7.174 -15.879 1.00 67.69 80 CYS A N 1
ATOM 615 C CA . CYS A 1 80 ? 15.139 7.515 -15.024 1.00 67.69 80 CYS A CA 1
ATOM 616 C C . CYS A 1 80 ? 15.463 8.221 -13.696 1.00 67.69 80 CYS A C 1
ATOM 618 O O . CYS A 1 80 ? 14.539 8.550 -12.953 1.00 67.69 80 CYS A O 1
ATOM 620 N N . ARG A 1 81 ? 16.736 8.465 -13.364 1.00 61.75 81 ARG A N 1
ATOM 621 C CA . ARG A 1 81 ? 17.059 9.283 -12.193 1.00 61.75 81 ARG A CA 1
ATOM 622 C C . ARG A 1 81 ? 16.683 10.725 -12.520 1.00 61.75 81 ARG A C 1
ATOM 624 O O . ARG A 1 81 ? 17.397 11.365 -13.286 1.00 61.75 81 ARG A O 1
ATOM 631 N N . LEU A 1 82 ? 15.586 11.221 -11.939 1.00 54.91 82 LEU A N 1
ATOM 632 C CA . LEU A 1 82 ? 15.269 12.648 -11.970 1.00 54.91 82 LEU A CA 1
ATOM 633 C C . LEU A 1 82 ? 16.481 13.412 -11.425 1.00 54.91 82 LEU A C 1
ATOM 635 O O . LEU A 1 82 ? 16.766 13.376 -10.229 1.00 54.91 82 LEU A O 1
ATOM 639 N N . SER A 1 83 ? 17.228 14.048 -12.323 1.00 54.22 83 SER A N 1
ATOM 640 C CA . SER A 1 83 ? 18.234 15.040 -11.976 1.00 54.22 83 SER A CA 1
ATOM 641 C C . SER A 1 83 ? 17.488 16.325 -11.632 1.00 54.22 83 SER A C 1
ATOM 643 O O . SER A 1 83 ? 17.172 17.113 -12.524 1.00 54.22 83 SER A O 1
ATOM 645 N N . LEU A 1 84 ? 17.125 16.471 -10.360 1.00 45.41 84 LEU A N 1
ATOM 646 C CA . LEU A 1 84 ? 16.823 17.771 -9.764 1.00 45.41 84 LEU A CA 1
ATOM 647 C C . LEU A 1 84 ? 18.122 18.397 -9.253 1.00 45.41 84 LEU A C 1
ATOM 649 O O . LEU A 1 84 ? 18.980 17.627 -8.760 1.00 45.41 84 LEU A O 1
#

Foldseek 3Di:
DDDDDPPPPPVVVVVVLVVADKDWDQDPVRDTDIDGPDPVNSVSVVVVSVCVVPVPVVVCVVCLQVQNNCVPVNDVSNVSDPPD

Secondary structure (DSSP, 8-state):
---------HHHHHHHHTT--EEEEE-TT--EEEEESSHHHHHHHHHHHHHHHHHHHHHHHHHHHHT-HHHHH-GGGGGGS---

Nearest PDB structures (foldseek):
  4hst-assembly1_A  TM=7.467E-01  e=1.265E-03  Pseudomonas
  3jtr-assembly1_A  TM=9.354E-01  e=1.219E-02  Pseudomonas sp. GK16
  2ae4-assembly1_A  TM=8.063E-01  e=4.795E-03  Pseudomonas sp. GK16
  1jw0-assembly1_A  TM=8.062E-01  e=8.736E-03  Brevundimonas diminuta
  6nvw-assembly1_A  TM=9.046E-01  e=2.374E-02  Priestia megaterium

Sequence (84 aa):
MYTPARIHDKSAIDATAVKYDARIIRDAWGMAHIFGKTDPDTSFGLGYSHAEDDWATIQIFVQALQGESARYQGKAAAPCRLSL

Radius of gyration: 16.68 Å; Cα contacts (8 Å, |Δi|>4): 69; chains: 1; bounding box: 51×31×37 Å

Solvent-accessible surface area (backbone atoms only — not comparable to full-atom values): 5146 Å² total; per-residue (Å²): 137,93,81,75,85,85,75,76,56,61,69,64,48,53,66,53,53,73,75,53,59,49,51,74,46,68,50,100,86,65,53,75,48,64,47,38,92,44,71,70,18,28,53,50,37,50,54,49,54,53,43,72,74,44,42,69,60,53,54,52,50,55,29,34,77,70,47,45,32,29,82,82,67,34,79,87,33,56,80,46,52,81,85,124

Mean predicted aligned error: 7.14 Å

pLDDT: mean 85.02, std 13.9, range [36.59, 95.88]